Protein AF-A0A9X8VKE9-F1 (afdb_monomer)

Secondary structure (DSSP, 8-state):
-HHHHHHHHHHHHHHTTT-HHHHHHHHHHHHHGGGTTHHHHHHHS-HHHHHHHHHHHHHHHHHHHHHH-TTSTTHHHHHHHHHHHHHHHHHHHHHHH-

Sequence (98 aa):
IWGLALLGVLFKLAFAHRFEALSLVTYLTMGWLSLIVIYQLVTRLEAGGVTLLAIGGVVYTLGVIFYASKRIRFGHAIWHAFVLGGSACHFMAIYLYV

Mean predicted aligned error: 6.65 Å

pLDDT: mean 83.49, std 9.94, range [54.53, 96.0]

Solvent-accessible surface area (backbone atoms only — not comparable to full-atom values): 5315 Å² total; per-residue (Å²): 109,67,70,59,50,51,52,51,51,52,51,45,70,74,48,70,84,82,45,72,67,57,56,52,50,55,54,51,54,59,65,54,51,58,65,80,47,38,69,59,46,63,75,72,34,54,72,67,26,52,48,29,43,53,52,15,52,50,38,38,58,56,19,47,56,34,56,71,38,84,82,47,87,63,17,63,61,53,18,51,51,24,47,50,52,15,47,49,28,44,50,48,21,44,75,77,51,108

Organism: Serratia ma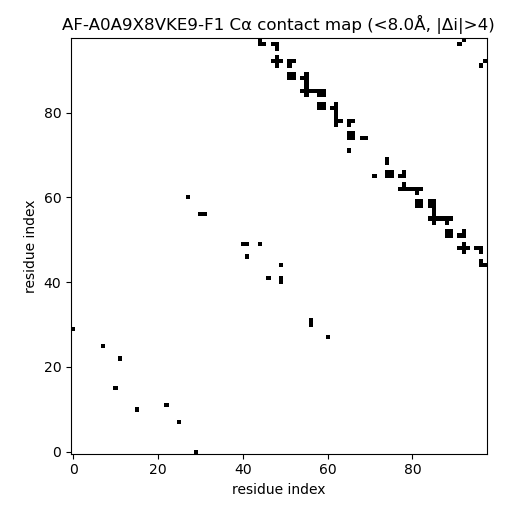rcescens (NCBI:txid615)

Nearest PDB structures (foldseek):
  6o72-assembly1_A  TM=5.296E-01  e=2.032E+00  Parus major
  4hwc-assembly1_A  TM=5.402E-01  e=8.630E+00  Arabidopsis thaliana

Radius of gyration: 15.23 Å; Cα contacts (8 Å, |Δi|>4): 67; chains: 1; bounding box: 30×33×37 Å

InterPro domains:
  IPR004254 AdipoR/Haemolysin-III-related [PF03006] (1-91)

Structure (mmCIF, N/CA/C/O backbone):
data_AF-A0A9X8VKE9-F1
#
_entry.id   AF-A0A9X8VKE9-F1
#
loop_
_atom_site.group_PDB
_atom_site.id
_atom_site.type_symbol
_atom_site.label_atom_id
_atom_site.label_alt_id
_atom_site.label_comp_id
_atom_site.label_asym_id
_atom_site.label_entity_id
_atom_site.label_seq_id
_atom_site.pdbx_PDB_ins_code
_atom_site.Cartn_x
_atom_site.Cartn_y
_atom_site.Cartn_z
_atom_site.occupancy
_atom_site.B_iso_or_equiv
_atom_site.auth_seq_id
_atom_site.auth_comp_id
_atom_site.auth_asym_id
_atom_site.auth_atom_id
_atom_site.pdbx_PDB_model_num
ATOM 1 N N . ILE A 1 1 ? 0.715 -16.436 -1.871 1.00 65.62 1 ILE A N 1
ATOM 2 C CA . ILE A 1 1 ? -0.452 -15.522 -1.751 1.00 65.62 1 ILE A CA 1
ATOM 3 C C . ILE A 1 1 ? -1.720 -16.302 -1.404 1.00 65.62 1 ILE A C 1
ATOM 5 O O . ILE A 1 1 ? -2.210 -16.137 -0.300 1.00 65.62 1 ILE A O 1
ATOM 9 N N . TRP A 1 2 ? -2.189 -17.223 -2.253 1.00 74.81 2 TRP A N 1
ATOM 10 C CA . TRP A 1 2 ? -3.423 -17.993 -2.013 1.00 74.81 2 TRP A CA 1
ATOM 11 C C . TRP A 1 2 ? -3.444 -18.833 -0.723 1.00 74.81 2 TRP A C 1
ATOM 13 O O . TRP A 1 2 ? -4.453 -18.837 -0.031 1.00 74.81 2 TRP A O 1
ATOM 23 N N . GLY A 1 3 ? -2.330 -19.465 -0.329 1.00 77.94 3 GLY A N 1
ATOM 24 C CA . GLY A 1 3 ? -2.252 -20.182 0.957 1.00 77.94 3 GLY A CA 1
ATOM 25 C C . GLY A 1 3 ? -2.382 -19.262 2.182 1.00 77.94 3 GLY A C 1
ATOM 26 O O . GLY A 1 3 ? -3.106 -19.576 3.121 1.00 77.94 3 GLY A O 1
ATOM 27 N N . LEU A 1 4 ? -1.750 -18.082 2.135 1.00 69.69 4 LEU A N 1
ATOM 28 C CA . LEU A 1 4 ? -1.907 -17.028 3.147 1.00 69.69 4 LEU A CA 1
ATOM 29 C C . LEU A 1 4 ? -3.338 -16.474 3.160 1.00 69.69 4 LEU A C 1
ATOM 31 O O . LEU A 1 4 ? -3.877 -16.213 4.231 1.00 69.69 4 LEU A O 1
ATOM 35 N N . ALA A 1 5 ? -3.962 -16.331 1.987 1.00 70.25 5 ALA A N 1
ATOM 36 C CA . ALA A 1 5 ? -5.358 -15.919 1.858 1.00 70.25 5 ALA A CA 1
ATOM 37 C C . ALA A 1 5 ? -6.308 -16.931 2.507 1.00 70.25 5 ALA A C 1
ATOM 39 O O . ALA A 1 5 ? -7.158 -16.537 3.300 1.00 70.25 5 ALA A O 1
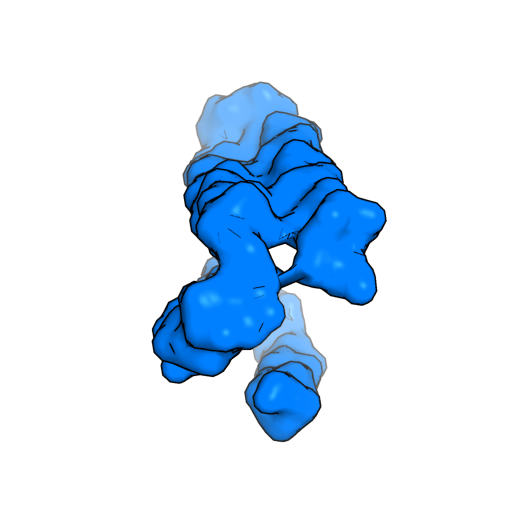ATOM 40 N N . LEU A 1 6 ? -6.119 -18.226 2.241 1.00 80.25 6 LEU A N 1
ATOM 41 C CA . LEU A 1 6 ? -6.934 -19.291 2.821 1.00 80.25 6 LEU A CA 1
ATOM 42 C C . LEU A 1 6 ? -6.803 -19.329 4.350 1.00 80.25 6 LEU A C 1
ATOM 44 O O . LEU A 1 6 ? -7.809 -19.352 5.053 1.00 80.25 6 LEU A O 1
ATOM 48 N N . LEU A 1 7 ? -5.571 -19.254 4.866 1.00 78.62 7 LEU A N 1
ATOM 49 C CA . LEU A 1 7 ? -5.313 -19.149 6.305 1.00 78.62 7 LEU A CA 1
ATOM 50 C C . LEU A 1 7 ? -5.983 -17.912 6.909 1.00 78.62 7 LEU A C 1
ATOM 52 O O . LEU A 1 7 ? -6.665 -18.028 7.923 1.00 78.62 7 LEU A O 1
ATOM 56 N N . GLY A 1 8 ? -5.846 -16.746 6.273 1.00 68.06 8 GLY A N 1
ATOM 57 C CA . GLY A 1 8 ? -6.483 -15.507 6.721 1.00 68.06 8 GLY A CA 1
ATOM 58 C C . GLY A 1 8 ? -8.011 -15.609 6.782 1.00 68.06 8 GLY A C 1
ATOM 59 O O . GLY A 1 8 ? -8.612 -15.181 7.767 1.00 68.06 8 GLY A O 1
ATOM 60 N N . VAL A 1 9 ? -8.641 -16.229 5.779 1.00 76.3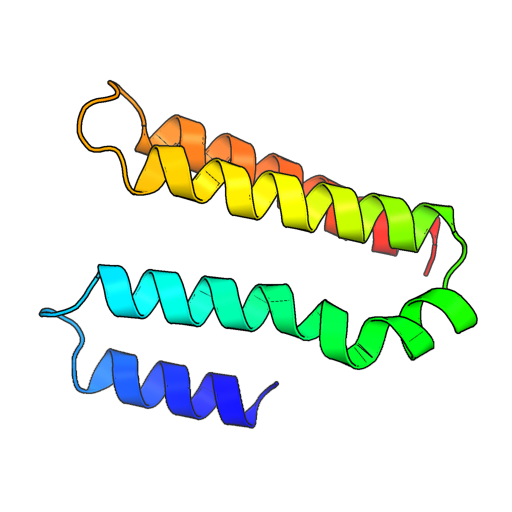8 9 VAL A N 1
ATOM 61 C CA . VAL A 1 9 ? -10.094 -16.474 5.751 1.00 76.38 9 VAL A CA 1
ATOM 62 C C . VAL A 1 9 ? -10.517 -17.426 6.870 1.00 76.38 9 VAL A C 1
ATOM 64 O O . VAL A 1 9 ? -11.458 -17.115 7.599 1.00 76.38 9 VAL A O 1
ATOM 67 N N . LEU A 1 10 ? -9.805 -18.540 7.059 1.00 79.69 10 LEU A N 1
ATOM 68 C CA . LEU A 1 10 ? -10.094 -19.507 8.124 1.00 79.69 10 LEU A CA 1
ATOM 69 C C . LEU A 1 10 ? -9.953 -18.880 9.520 1.00 79.69 10 LEU A C 1
ATOM 71 O O . LEU A 1 10 ? -10.829 -19.057 10.365 1.00 79.69 10 LEU A O 1
ATOM 75 N N . PHE A 1 11 ? -8.907 -18.081 9.748 1.00 71.00 11 PHE A N 1
ATOM 76 C CA . PHE A 1 11 ? -8.728 -17.335 10.997 1.00 71.00 11 PHE A CA 1
ATOM 77 C C . PHE A 1 11 ? -9.850 -16.324 11.233 1.00 71.00 11 PHE A C 1
ATOM 79 O O . PHE A 1 11 ? -10.358 -16.216 12.352 1.00 71.00 11 PHE A O 1
ATOM 86 N N . LYS A 1 12 ? -10.262 -15.596 10.189 1.00 66.06 12 LYS A N 1
ATOM 87 C CA . LYS A 1 12 ? -11.340 -14.607 10.286 1.00 66.06 12 LYS A CA 1
ATOM 88 C C . LYS A 1 12 ? -12.688 -15.267 10.572 1.00 66.06 12 LYS A C 1
ATOM 90 O O . LYS A 1 12 ? -13.457 -14.713 11.345 1.00 66.06 12 LYS A O 1
ATOM 95 N N . LEU A 1 13 ? -12.952 -16.449 10.014 1.00 71.38 13 LEU A N 1
ATOM 96 C CA . LEU A 1 13 ? -14.154 -17.235 10.310 1.00 71.38 13 LEU A CA 1
ATOM 97 C C . LEU A 1 13 ? -14.150 -17.780 11.748 1.00 71.38 13 LEU A C 1
ATOM 99 O O . LEU A 1 13 ? -15.185 -17.758 12.405 1.00 71.38 13 LEU A O 1
ATOM 103 N N . ALA A 1 14 ? -12.994 -18.214 12.260 1.00 70.38 14 ALA A N 1
ATOM 104 C CA . ALA A 1 14 ? -12.880 -18.770 13.610 1.00 70.38 14 ALA A CA 1
ATOM 105 C C . ALA A 1 14 ? -12.885 -17.708 14.733 1.00 70.38 14 ALA A C 1
ATOM 107 O O . ALA A 1 14 ? -13.352 -17.986 15.835 1.00 70.38 14 ALA A O 1
ATOM 108 N N . PHE A 1 15 ? -12.386 -16.490 14.477 1.00 65.38 15 PHE A N 1
ATOM 1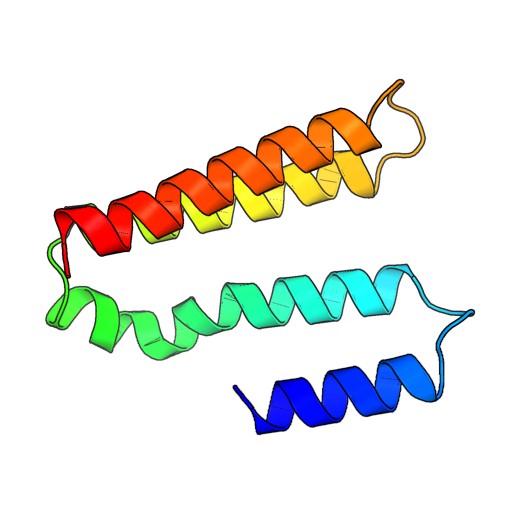09 C CA . PHE A 1 15 ? -12.172 -15.450 15.503 1.00 65.38 15 PHE A CA 1
ATOM 110 C C . PHE A 1 15 ? -12.875 -14.112 15.210 1.00 65.38 15 PHE A C 1
ATOM 112 O O . PHE A 1 15 ? -12.512 -13.079 15.784 1.00 65.38 15 PHE A O 1
ATOM 119 N N . ALA A 1 16 ? -13.900 -14.144 14.351 1.00 55.84 16 ALA A N 1
ATOM 120 C CA . ALA A 1 16 ? -14.554 -13.017 13.674 1.00 55.84 16 ALA A CA 1
ATOM 121 C C . ALA A 1 16 ? -14.858 -11.766 14.518 1.00 55.84 16 ALA A C 1
ATOM 123 O O . ALA A 1 16 ? -14.889 -10.670 13.966 1.00 55.84 16 ALA A O 1
ATOM 124 N N . HIS A 1 17 ? -15.073 -11.896 15.831 1.00 54.53 17 HIS A N 1
ATOM 125 C CA . HIS A 1 17 ? -15.628 -10.807 16.636 1.00 54.53 17 HIS A CA 1
ATOM 126 C C . HIS A 1 17 ? -14.686 -10.184 17.676 1.00 54.53 17 HIS A C 1
ATOM 128 O O . HIS A 1 17 ? -15.013 -9.135 18.227 1.00 54.53 17 HIS A O 1
ATOM 134 N N . ARG A 1 18 ? -13.527 -10.794 17.969 1.00 57.53 18 ARG A N 1
ATOM 135 C CA . ARG A 1 18 ? -12.702 -10.379 19.124 1.00 57.53 18 ARG A CA 1
ATOM 136 C C . ARG A 1 18 ? -11.467 -9.546 18.758 1.00 57.53 18 ARG A C 1
ATOM 138 O O . ARG A 1 18 ? -10.934 -8.863 19.625 1.00 57.53 18 ARG A O 1
ATOM 145 N N . PHE A 1 19 ? -11.021 -9.569 17.497 1.00 63.78 19 PHE A N 1
ATOM 146 C CA . PHE A 1 19 ? -9.726 -8.995 17.103 1.00 63.78 19 PHE A CA 1
ATOM 147 C C . PHE A 1 19 ? -9.761 -8.205 15.781 1.00 63.78 19 PHE A C 1
ATOM 149 O O . PHE A 1 19 ? -9.036 -8.520 14.836 1.00 63.78 19 PHE A O 1
ATOM 156 N N . GLU A 1 20 ? -10.556 -7.132 15.710 1.00 66.06 20 GLU A N 1
ATOM 157 C CA . GLU A 1 20 ? -10.572 -6.210 14.552 1.00 66.06 20 GLU A CA 1
ATOM 158 C C . GLU A 1 20 ? -9.166 -5.697 14.179 1.00 66.06 20 GLU A C 1
ATOM 160 O O . GLU A 1 20 ? -8.817 -5.619 13.001 1.00 66.06 20 GLU A O 1
ATOM 165 N N . ALA A 1 21 ? -8.318 -5.424 15.178 1.00 68.50 21 ALA A N 1
ATOM 166 C CA . ALA A 1 21 ? -6.935 -4.998 14.966 1.00 68.50 21 ALA A CA 1
ATOM 167 C C . ALA A 1 21 ? -6.063 -6.088 14.314 1.00 68.50 21 ALA A C 1
ATOM 169 O O . ALA A 1 21 ? -5.237 -5.782 13.458 1.00 68.50 21 ALA A O 1
ATOM 170 N N . LEU A 1 22 ? -6.270 -7.363 14.661 1.00 66.69 22 LEU A N 1
ATOM 171 C CA . LEU A 1 22 ? -5.532 -8.484 14.068 1.00 66.69 22 LEU A CA 1
ATOM 172 C C . LEU A 1 22 ? -5.922 -8.684 12.597 1.00 66.69 22 LEU A C 1
ATOM 174 O O . LEU A 1 22 ? -5.063 -8.954 11.756 1.00 66.69 22 LEU A O 1
ATOM 178 N N . SER A 1 23 ? -7.205 -8.490 12.266 1.00 68.19 23 SER A N 1
ATOM 179 C CA . SER A 1 23 ? -7.652 -8.498 10.870 1.00 68.19 23 SER A CA 1
ATOM 180 C C . SER A 1 23 ? -6.984 -7.377 10.074 1.00 68.19 23 SER A C 1
ATOM 182 O O . SER A 1 23 ? -6.562 -7.603 8.946 1.00 68.19 23 SER A O 1
ATOM 184 N N . LEU A 1 24 ? -6.848 -6.182 10.647 1.00 75.56 24 LEU A N 1
ATOM 185 C CA . LEU A 1 24 ? -6.187 -5.075 9.963 1.00 75.56 24 LEU A CA 1
ATOM 186 C C . LEU A 1 24 ? -4.688 -5.334 9.743 1.00 75.56 24 LEU A C 1
ATOM 188 O O . LEU A 1 24 ? -4.183 -5.106 8.644 1.00 75.56 24 LEU A O 1
ATOM 192 N N . VAL A 1 25 ? -3.991 -5.867 10.750 1.00 77.31 25 VAL A N 1
ATOM 193 C CA . VAL A 1 25 ? -2.568 -6.226 10.633 1.00 77.31 25 VAL A CA 1
ATOM 194 C C . VAL A 1 25 ? -2.358 -7.294 9.560 1.00 77.31 25 VAL A C 1
ATOM 196 O O . VAL A 1 25 ? -1.456 -7.154 8.743 1.00 77.31 25 VAL A O 1
ATOM 199 N N . THR A 1 26 ? -3.204 -8.327 9.513 1.00 73.31 26 THR A N 1
ATOM 200 C CA . THR A 1 26 ? -3.100 -9.392 8.497 1.00 73.31 26 THR A CA 1
ATOM 201 C C . THR A 1 26 ? -3.343 -8.893 7.070 1.00 73.31 26 THR A C 1
ATOM 203 O O . THR A 1 26 ? -2.659 -9.335 6.150 1.00 73.31 26 THR A O 1
ATOM 206 N N . TYR A 1 27 ? -4.251 -7.935 6.861 1.00 75.81 27 TYR A N 1
ATOM 207 C CA . TYR A 1 27 ? -4.406 -7.302 5.545 1.00 75.81 27 TYR A CA 1
ATOM 208 C C . TYR A 1 27 ? -3.214 -6.412 5.176 1.00 75.81 27 TYR A C 1
ATOM 210 O O . TYR A 1 27 ? -2.772 -6.425 4.026 1.00 75.81 27 TYR A O 1
ATOM 218 N N . LEU A 1 28 ? -2.657 -5.668 6.135 1.00 80.62 28 LEU A N 1
ATOM 219 C CA . LEU A 1 28 ? -1.495 -4.819 5.879 1.00 80.62 28 LEU A CA 1
ATOM 220 C C . LEU A 1 28 ? -0.251 -5.654 5.542 1.00 80.62 28 LEU A C 1
ATOM 222 O O . LEU A 1 28 ? 0.459 -5.334 4.588 1.00 80.62 28 LEU A O 1
ATOM 226 N N . THR A 1 29 ? -0.017 -6.759 6.261 1.00 80.50 29 THR A N 1
ATOM 227 C CA . THR A 1 29 ? 1.094 -7.673 5.958 1.00 80.50 29 THR A CA 1
ATOM 228 C C . THR A 1 29 ? 0.944 -8.309 4.582 1.00 80.50 29 THR A C 1
ATOM 230 O O . THR A 1 29 ? 1.940 -8.426 3.874 1.00 80.50 29 THR A O 1
ATOM 233 N N . MET A 1 30 ? -0.280 -8.647 4.156 1.00 78.31 30 MET A N 1
ATOM 234 C CA . MET A 1 30 ? -0.539 -9.115 2.790 1.00 78.31 30 MET A CA 1
ATOM 235 C C . MET A 1 30 ? -0.153 -8.085 1.726 1.00 78.31 30 MET A C 1
ATOM 237 O O . MET A 1 30 ? 0.457 -8.464 0.727 1.00 78.31 30 MET A O 1
ATOM 241 N N . GLY A 1 31 ? -0.461 -6.803 1.938 1.00 80.31 31 GLY A N 1
ATOM 242 C CA . GLY A 1 31 ? -0.082 -5.734 1.007 1.00 80.31 31 GLY A CA 1
ATOM 243 C C . GLY A 1 31 ? 1.436 -5.566 0.872 1.00 80.31 31 GLY A C 1
ATOM 244 O O . GLY A 1 31 ? 1.947 -5.355 -0.226 1.00 80.31 31 GLY A O 1
ATOM 245 N N . TRP A 1 32 ? 2.171 -5.737 1.971 1.00 83.75 32 TRP A N 1
ATOM 246 C CA . TRP A 1 32 ? 3.631 -5.603 2.006 1.00 83.75 32 TRP A CA 1
ATOM 247 C C . TRP A 1 32 ? 4.393 -6.824 1.463 1.00 83.75 32 TRP A C 1
ATOM 249 O O . TRP A 1 32 ? 5.608 -6.749 1.274 1.00 83.75 32 TRP A O 1
ATOM 259 N N . LEU A 1 33 ? 3.711 -7.929 1.129 1.00 81.69 33 LEU A N 1
ATOM 260 C CA . LEU A 1 33 ? 4.343 -9.088 0.477 1.00 81.69 33 LEU A CA 1
ATOM 261 C C . LEU A 1 33 ? 4.994 -8.731 -0.867 1.00 81.69 33 LEU A C 1
ATOM 263 O O . LEU A 1 33 ? 5.901 -9.435 -1.308 1.00 81.69 33 LEU A O 1
ATOM 267 N N . SER A 1 34 ? 4.573 -7.633 -1.499 1.00 80.00 34 SER A N 1
ATOM 268 C CA . SER A 1 34 ? 5.204 -7.086 -2.704 1.00 80.00 34 SER A CA 1
ATOM 269 C C . SER A 1 34 ? 6.695 -6.773 -2.509 1.00 80.00 34 SER A C 1
ATOM 271 O O . SER A 1 34 ? 7.470 -6.921 -3.453 1.00 80.00 34 SER A O 1
ATOM 273 N N . LEU A 1 35 ? 7.137 -6.444 -1.288 1.00 80.75 35 LEU A N 1
ATOM 274 C CA . LEU A 1 35 ? 8.554 -6.212 -0.995 1.00 80.75 35 LEU A CA 1
ATOM 275 C C . LEU A 1 35 ? 9.406 -7.479 -1.093 1.00 80.75 35 LEU A C 1
ATOM 277 O O . LEU A 1 35 ? 10.578 -7.398 -1.445 1.00 80.75 35 LEU A O 1
ATOM 281 N N . ILE A 1 36 ? 8.830 -8.656 -0.838 1.00 84.31 36 ILE A N 1
ATOM 282 C CA . ILE A 1 36 ? 9.554 -9.934 -0.952 1.00 84.31 36 ILE A CA 1
ATOM 283 C C . ILE A 1 36 ? 9.959 -10.185 -2.407 1.00 84.31 36 ILE A C 1
ATOM 285 O O . ILE A 1 36 ? 11.020 -10.738 -2.686 1.00 84.31 36 ILE A O 1
ATOM 289 N N . VAL A 1 37 ? 9.118 -9.752 -3.345 1.00 82.94 37 VAL A N 1
ATOM 290 C CA . VAL A 1 37 ? 9.333 -9.913 -4.785 1.00 82.94 37 VAL A CA 1
ATOM 291 C C . VAL A 1 37 ? 9.895 -8.650 -5.445 1.00 82.94 37 VAL A C 1
ATOM 293 O O . VAL A 1 37 ? 10.000 -8.610 -6.669 1.00 82.94 37 VAL A O 1
ATOM 296 N N . ILE A 1 38 ? 10.333 -7.646 -4.671 1.00 85.38 38 ILE A N 1
ATOM 297 C CA . ILE A 1 38 ? 10.758 -6.337 -5.198 1.00 85.38 38 ILE A CA 1
ATOM 298 C C . ILE A 1 38 ? 11.874 -6.438 -6.241 1.00 85.38 38 ILE A C 1
ATOM 300 O O . ILE A 1 38 ? 11.853 -5.711 -7.226 1.00 85.38 38 ILE A O 1
ATOM 304 N N . TYR A 1 39 ? 12.809 -7.381 -6.081 1.00 83.56 39 TYR A N 1
ATOM 305 C CA . TYR A 1 39 ? 13.877 -7.609 -7.056 1.00 83.56 39 TYR A CA 1
ATOM 306 C C . TYR A 1 39 ? 13.322 -8.018 -8.429 1.00 83.56 39 TYR A C 1
ATOM 308 O O . TYR A 1 39 ? 13.751 -7.500 -9.457 1.00 83.56 39 TYR A O 1
ATOM 316 N N . GLN A 1 40 ? 12.327 -8.909 -8.450 1.00 83.50 40 GLN A N 1
ATOM 317 C CA . GLN A 1 40 ? 11.650 -9.309 -9.686 1.00 83.50 40 GLN A CA 1
ATOM 318 C C . GLN A 1 40 ? 10.829 -8.151 -10.257 1.00 83.50 40 GLN A C 1
ATOM 320 O O . GLN A 1 40 ? 10.817 -7.962 -11.467 1.00 83.50 40 GLN A O 1
ATOM 325 N N . LEU A 1 41 ? 10.190 -7.340 -9.406 1.00 84.62 41 LEU A N 1
ATOM 326 C CA . LEU A 1 41 ? 9.468 -6.157 -9.873 1.00 84.62 41 LEU A CA 1
ATOM 327 C C . LEU A 1 41 ? 10.404 -5.146 -10.543 1.00 84.62 41 LEU A C 1
ATOM 329 O O . LEU A 1 41 ? 10.132 -4.734 -11.660 1.00 84.62 41 LEU A O 1
ATOM 333 N N . VAL A 1 42 ? 11.523 -4.789 -9.913 1.00 86.88 42 VAL A N 1
ATOM 334 C CA . VAL A 1 42 ? 12.469 -3.788 -10.441 1.00 86.88 42 VAL A CA 1
ATOM 335 C C . VAL A 1 42 ? 13.172 -4.255 -11.716 1.00 86.88 42 VAL A C 1
ATOM 337 O O . VAL A 1 42 ? 13.535 -3.436 -12.552 1.00 86.88 42 VAL A O 1
ATOM 340 N N . THR A 1 43 ? 13.372 -5.562 -11.882 1.00 87.94 43 THR A N 1
ATOM 341 C CA . THR A 1 43 ? 14.026 -6.118 -13.079 1.00 87.94 43 THR A CA 1
ATOM 342 C C . THR A 1 43 ? 13.068 -6.366 -14.244 1.00 87.94 43 THR A C 1
ATOM 344 O O . THR A 1 43 ? 13.528 -6.520 -15.374 1.00 87.94 43 THR A O 1
ATOM 347 N N . ARG A 1 44 ? 11.753 -6.434 -13.994 1.00 86.81 44 ARG A N 1
ATOM 348 C CA . ARG A 1 44 ? 10.732 -6.755 -15.009 1.00 86.81 44 ARG A CA 1
ATOM 349 C C . ARG A 1 44 ? 9.811 -5.592 -15.359 1.00 86.81 44 ARG A C 1
ATOM 351 O O . ARG A 1 44 ? 9.272 -5.597 -16.458 1.00 86.81 44 ARG A O 1
ATOM 358 N N . LEU A 1 45 ? 9.615 -4.641 -14.449 1.00 85.75 45 LEU A N 1
ATOM 359 C CA . LEU A 1 45 ? 8.827 -3.434 -14.677 1.00 85.75 45 LEU A CA 1
ATOM 360 C C . LEU A 1 45 ? 9.738 -2.230 -14.862 1.00 85.75 45 LEU A C 1
ATOM 362 O O . LEU A 1 45 ? 10.793 -2.116 -14.238 1.00 85.75 45 LEU A O 1
ATOM 366 N N . GLU A 1 46 ? 9.275 -1.284 -15.670 1.00 89.56 46 GLU A N 1
ATOM 367 C CA . GLU A 1 46 ? 9.908 0.023 -15.750 1.00 89.56 46 GLU A CA 1
ATOM 368 C C . GLU A 1 46 ? 9.864 0.743 -14.393 1.00 89.56 46 GLU A C 1
ATOM 370 O O . GLU A 1 46 ? 8.952 0.561 -13.576 1.00 89.56 46 GLU A O 1
ATOM 375 N N . ALA A 1 47 ? 10.841 1.626 -14.170 1.00 89.50 47 ALA A N 1
ATOM 376 C CA . ALA A 1 47 ? 10.995 2.356 -12.913 1.00 89.50 47 ALA A CA 1
ATOM 377 C C . ALA A 1 47 ? 9.729 3.135 -12.500 1.00 89.50 47 ALA A C 1
ATOM 379 O O . ALA A 1 47 ? 9.443 3.260 -11.306 1.00 89.50 47 ALA A O 1
ATOM 380 N N . GLY A 1 48 ? 8.942 3.621 -13.466 1.00 90.69 48 GLY A N 1
ATOM 381 C CA . GLY A 1 48 ? 7.686 4.324 -13.205 1.00 90.69 48 GLY A CA 1
ATOM 382 C C . GLY A 1 48 ? 6.610 3.432 -12.573 1.00 90.69 48 GLY A C 1
ATOM 383 O O . GLY A 1 48 ? 5.972 3.843 -11.600 1.00 90.69 48 GLY A O 1
ATOM 384 N N . GLY A 1 49 ? 6.470 2.186 -13.037 1.00 89.75 49 GLY A N 1
ATOM 385 C CA . GLY A 1 49 ? 5.536 1.208 -12.473 1.00 89.75 49 GLY A CA 1
ATOM 386 C C . GLY A 1 49 ? 5.892 0.839 -11.033 1.00 89.75 49 GLY A C 1
ATOM 387 O O . GLY A 1 49 ? 5.032 0.855 -10.150 1.00 89.75 49 GLY A O 1
ATOM 388 N N . VAL A 1 50 ? 7.181 0.610 -10.761 1.00 90.94 50 VAL A N 1
ATOM 389 C CA . VAL A 1 50 ? 7.682 0.357 -9.397 1.00 90.94 50 VAL A CA 1
ATOM 390 C C . VAL A 1 50 ? 7.445 1.561 -8.485 1.0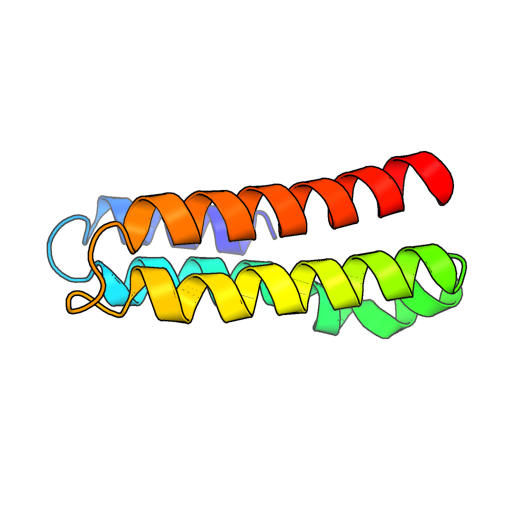0 90.94 50 VAL A C 1
ATOM 392 O O . VAL A 1 50 ? 7.024 1.398 -7.339 1.00 90.94 50 VAL A O 1
ATOM 395 N N . THR A 1 51 ? 7.669 2.775 -8.992 1.00 92.69 51 THR A N 1
ATOM 396 C CA . THR A 1 51 ? 7.449 4.013 -8.232 1.00 92.69 51 THR A CA 1
ATOM 397 C C . THR A 1 51 ? 5.974 4.186 -7.870 1.00 92.69 51 THR A C 1
ATOM 399 O O . THR A 1 51 ? 5.662 4.484 -6.717 1.00 92.69 51 THR A O 1
ATOM 402 N N . LEU A 1 52 ? 5.049 3.936 -8.803 1.00 92.56 52 LEU A N 1
ATOM 403 C CA . LEU A 1 52 ? 3.608 3.979 -8.529 1.00 92.56 52 LEU A CA 1
ATOM 404 C C . LEU A 1 52 ? 3.177 2.925 -7.504 1.00 92.56 52 LEU A C 1
ATOM 406 O O . LEU A 1 52 ? 2.373 3.231 -6.623 1.00 92.56 52 LEU A O 1
ATOM 410 N N . LEU A 1 53 ? 3.734 1.715 -7.573 1.00 91.62 53 LEU A N 1
ATOM 411 C CA . LEU A 1 53 ? 3.516 0.664 -6.574 1.00 91.62 53 LEU A CA 1
ATOM 412 C C . LEU A 1 53 ? 4.008 1.086 -5.183 1.00 91.62 53 LEU A C 1
ATOM 414 O O . LEU A 1 53 ? 3.280 0.929 -4.200 1.00 91.62 53 LEU A O 1
ATOM 418 N N . ALA A 1 54 ? 5.203 1.673 -5.096 1.00 91.88 54 ALA A N 1
ATOM 419 C CA . ALA A 1 54 ? 5.758 2.176 -3.842 1.00 91.88 54 ALA A CA 1
ATOM 420 C C . ALA A 1 54 ? 4.893 3.303 -3.252 1.00 91.88 54 ALA A C 1
ATOM 422 O O . ALA A 1 54 ? 4.515 3.241 -2.079 1.00 91.88 54 ALA A O 1
ATOM 423 N N . ILE A 1 55 ? 4.514 4.292 -4.069 1.00 94.69 55 ILE A N 1
ATOM 424 C CA . ILE A 1 55 ? 3.617 5.381 -3.656 1.00 94.69 55 ILE A CA 1
ATOM 425 C C . ILE A 1 55 ? 2.273 4.810 -3.196 1.00 94.69 55 ILE A C 1
ATOM 427 O O . ILE A 1 55 ? 1.808 5.147 -2.109 1.00 94.69 55 ILE A O 1
ATOM 431 N N . GLY A 1 56 ? 1.676 3.900 -3.968 1.00 93.00 56 GLY A N 1
ATOM 432 C CA . GLY A 1 56 ? 0.412 3.258 -3.621 1.00 93.00 56 GLY A CA 1
ATOM 433 C C . GLY A 1 56 ? 0.474 2.536 -2.273 1.00 93.00 56 GLY A C 1
ATOM 434 O O . GLY A 1 56 ? -0.429 2.699 -1.452 1.00 93.00 56 GLY A O 1
ATOM 435 N N . GLY A 1 57 ? 1.551 1.790 -2.008 1.00 91.31 57 GLY A N 1
ATOM 436 C CA . GLY A 1 57 ? 1.782 1.118 -0.725 1.00 91.31 57 GLY A CA 1
ATOM 437 C C . GLY A 1 57 ? 1.916 2.086 0.457 1.00 91.31 57 GLY A C 1
ATOM 438 O O . GLY A 1 57 ? 1.348 1.844 1.529 1.00 91.31 57 GLY A O 1
ATOM 439 N N . VAL A 1 58 ? 2.599 3.218 0.262 1.00 93.19 58 VAL A N 1
ATOM 440 C CA . VAL A 1 58 ? 2.709 4.278 1.277 1.00 93.19 58 VAL A CA 1
ATOM 441 C C . VAL A 1 58 ? 1.347 4.919 1.548 1.00 93.19 58 VAL A C 1
ATOM 443 O O . VAL A 1 58 ? 0.958 5.033 2.710 1.00 93.19 58 VAL A O 1
ATOM 446 N N . VAL A 1 59 ? 0.587 5.275 0.508 1.00 94.25 59 VAL A N 1
ATOM 447 C CA . VAL A 1 59 ? -0.755 5.872 0.645 1.00 94.25 59 VAL A CA 1
ATOM 448 C C . VAL A 1 59 ? -1.692 4.928 1.409 1.00 94.25 59 VAL A C 1
ATOM 450 O O . VAL A 1 59 ? -2.374 5.364 2.340 1.00 94.25 59 VAL A O 1
ATOM 453 N N . TYR A 1 60 ? -1.671 3.629 1.098 1.00 90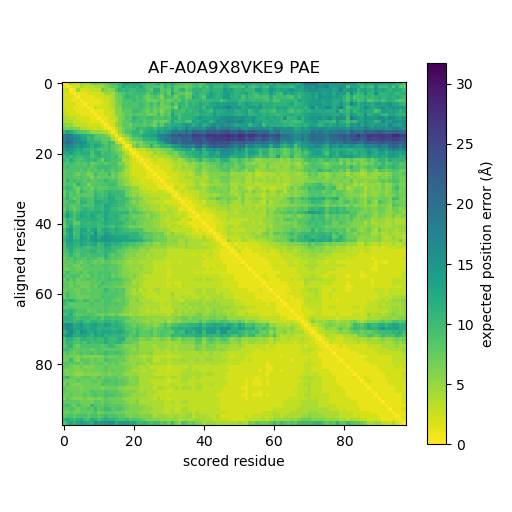.31 60 TYR A N 1
ATOM 454 C CA . TYR A 1 60 ? -2.428 2.619 1.844 1.00 90.31 60 TYR A CA 1
ATOM 455 C C . TYR A 1 60 ? -2.052 2.572 3.328 1.00 90.31 60 TYR A C 1
ATOM 457 O O . TYR A 1 60 ? -2.928 2.549 4.195 1.00 90.31 60 TYR A O 1
ATOM 465 N N . THR A 1 61 ? -0.751 2.581 3.622 1.00 89.50 61 THR A N 1
ATOM 466 C CA . THR A 1 61 ? -0.235 2.501 4.995 1.00 89.50 61 THR A CA 1
ATOM 467 C C . THR A 1 61 ? -0.578 3.762 5.795 1.00 89.50 61 THR A C 1
ATOM 469 O O . THR A 1 61 ? -0.958 3.667 6.960 1.00 89.50 61 THR A O 1
ATOM 472 N N . LEU A 1 62 ? -0.534 4.944 5.173 1.00 91.94 62 LEU A N 1
ATOM 473 C CA . LEU A 1 62 ? -0.962 6.198 5.803 1.00 91.94 62 LEU A CA 1
ATOM 474 C C . LEU A 1 62 ? -2.463 6.208 6.111 1.00 91.94 62 LEU A C 1
ATOM 476 O O . LEU A 1 62 ? -2.864 6.656 7.186 1.00 91.94 62 LEU A O 1
ATOM 480 N N . GLY A 1 63 ? -3.291 5.654 5.221 1.00 88.25 63 GLY A N 1
ATOM 481 C CA . GLY A 1 63 ? -4.730 5.519 5.450 1.00 88.25 63 GLY A CA 1
ATOM 482 C C . GLY A 1 63 ? -5.060 4.782 6.752 1.00 88.25 63 GLY A C 1
ATOM 483 O O . GLY A 1 63 ? -6.000 5.160 7.456 1.00 88.25 63 GLY A O 1
ATOM 484 N N . VAL A 1 64 ? -4.267 3.770 7.117 1.00 88.06 64 VAL A N 1
ATOM 485 C CA . VAL A 1 64 ? -4.462 2.979 8.346 1.00 88.06 64 VAL A CA 1
ATOM 486 C C . VAL A 1 64 ? -4.461 3.853 9.603 1.00 88.06 64 VAL A C 1
ATOM 488 O O . VAL A 1 64 ? -5.219 3.573 10.531 1.00 88.06 64 VAL A O 1
ATOM 491 N N . ILE A 1 65 ? -3.680 4.937 9.632 1.00 88.00 65 ILE A N 1
ATOM 492 C CA . ILE A 1 65 ? -3.626 5.863 10.773 1.00 88.00 65 ILE A CA 1
ATOM 493 C C . ILE A 1 65 ? -5.006 6.494 11.016 1.00 88.00 65 ILE A C 1
ATOM 495 O O . ILE A 1 65 ? -5.464 6.578 12.158 1.00 88.00 65 ILE A O 1
ATOM 499 N N . PHE A 1 66 ? -5.704 6.882 9.944 1.00 87.94 66 PHE A N 1
ATOM 500 C CA . PHE A 1 66 ? -7.047 7.467 10.015 1.00 87.94 66 PHE A CA 1
ATOM 501 C C . PHE A 1 66 ? -8.122 6.438 10.366 1.00 87.94 66 PHE A C 1
ATOM 503 O O . PHE A 1 66 ? -9.076 6.775 11.065 1.00 87.94 66 PHE A O 1
ATOM 510 N N . TYR A 1 67 ? -7.949 5.185 9.940 1.00 84.75 67 TYR A N 1
ATOM 511 C CA . TYR A 1 67 ? -8.826 4.086 10.346 1.00 84.75 67 TYR A CA 1
ATOM 512 C C . TYR A 1 67 ? -8.676 3.749 11.837 1.00 84.75 67 TYR A C 1
ATOM 514 O O . TYR A 1 67 ? -9.668 3.579 12.544 1.00 84.75 67 TYR A O 1
ATOM 522 N N . ALA A 1 68 ? -7.437 3.664 12.330 1.00 83.50 68 ALA A N 1
ATOM 523 C CA . ALA A 1 68 ? -7.148 3.323 13.720 1.00 83.50 68 ALA A CA 1
ATOM 524 C C . ALA A 1 68 ? -7.506 4.463 14.691 1.00 83.50 68 ALA A C 1
ATOM 526 O O . ALA A 1 68 ? -7.863 4.221 15.848 1.00 83.50 68 ALA A O 1
ATOM 527 N N . SER A 1 69 ? -7.432 5.715 14.234 1.00 84.88 69 SER A N 1
ATOM 528 C CA . SER A 1 69 ? -7.739 6.882 15.055 1.00 84.88 69 SER A CA 1
ATOM 529 C C . SER A 1 69 ? -9.246 7.137 15.164 1.00 84.88 69 SER A C 1
ATOM 531 O O . SER A 1 69 ? -9.852 7.813 14.335 1.00 84.88 69 SER A O 1
ATOM 533 N N . LYS A 1 70 ? -9.857 6.691 16.269 1.00 78.62 70 LYS A N 1
ATOM 534 C CA . LYS A 1 70 ? -11.277 6.967 16.582 1.00 78.62 70 LYS A CA 1
ATOM 535 C C . LYS A 1 70 ? -11.570 8.419 16.999 1.00 78.62 70 LYS A C 1
ATOM 537 O O . LYS 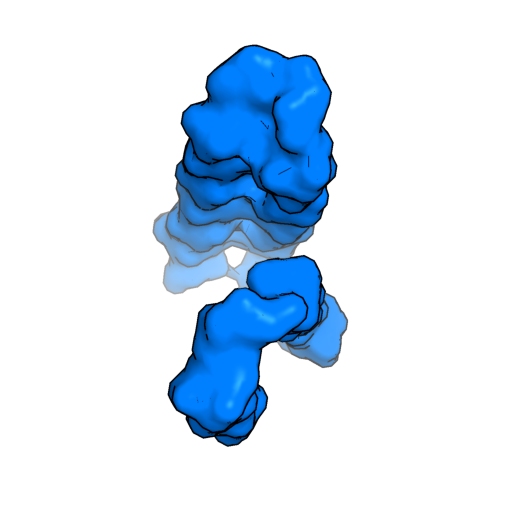A 1 70 ? -12.727 8.767 17.210 1.00 78.62 70 LYS A O 1
ATOM 542 N N . ARG A 1 71 ? -10.544 9.270 17.147 1.00 83.00 71 ARG A N 1
ATOM 543 C CA . ARG A 1 71 ? -10.707 10.679 17.568 1.00 83.00 71 ARG A CA 1
ATOM 544 C C . ARG A 1 71 ? -11.020 11.628 16.410 1.00 83.00 71 ARG A C 1
ATOM 546 O O . ARG A 1 71 ? -11.464 12.747 16.651 1.00 83.00 71 ARG A O 1
ATOM 553 N N . ILE A 1 72 ? -10.760 11.213 15.170 1.00 85.06 72 ILE A N 1
ATOM 554 C CA . ILE A 1 72 ? -10.922 12.061 13.988 1.00 85.06 72 ILE A CA 1
ATOM 555 C C . ILE A 1 72 ? -12.361 11.939 13.484 1.00 85.06 72 ILE A C 1
ATOM 557 O O . ILE A 1 72 ? -12.821 10.854 13.120 1.00 85.06 72 ILE A O 1
ATOM 561 N N . ARG A 1 73 ? -13.083 13.064 13.433 1.00 83.88 73 ARG A N 1
ATOM 562 C CA . ARG A 1 73 ? -14.418 13.116 12.824 1.00 83.88 73 ARG A CA 1
ATOM 563 C C . ARG A 1 73 ? -14.294 12.746 11.341 1.00 83.88 73 ARG A C 1
ATOM 565 O O . ARG A 1 73 ? -13.456 13.303 10.644 1.00 83.88 73 ARG A O 1
ATOM 572 N N . PHE A 1 74 ? -15.114 11.801 10.881 1.00 87.44 74 PHE A N 1
ATOM 573 C CA . PHE A 1 74 ? -15.047 11.215 9.531 1.00 87.44 74 PHE A CA 1
ATOM 574 C C . PHE A 1 74 ? -13.761 10.427 9.206 1.00 87.44 74 PHE A C 1
ATOM 576 O O . PHE A 1 74 ? -13.485 10.185 8.032 1.00 87.44 74 PHE A O 1
ATOM 583 N N . GLY A 1 75 ? -13.008 9.950 10.208 1.00 86.81 75 GLY A N 1
ATOM 584 C CA . GLY A 1 75 ? -11.782 9.163 9.990 1.00 86.81 75 GLY A CA 1
ATOM 585 C C . GLY A 1 75 ? -11.963 7.956 9.057 1.00 86.81 75 GLY A C 1
ATOM 586 O O . GLY A 1 75 ? -11.103 7.684 8.225 1.00 86.81 75 GLY A O 1
ATOM 587 N N . HIS A 1 76 ? -13.128 7.297 9.100 1.00 85.94 76 HIS A N 1
ATOM 588 C CA . HIS A 1 76 ? -13.439 6.181 8.202 1.00 85.94 76 HIS A CA 1
ATOM 589 C C . HIS A 1 76 ? -13.604 6.603 6.729 1.00 85.94 76 HIS A C 1
ATOM 591 O O . HIS A 1 76 ? -13.135 5.908 5.835 1.00 85.94 76 HIS A O 1
ATOM 597 N N . ALA A 1 77 ? -14.227 7.755 6.458 1.00 90.75 77 ALA A N 1
ATOM 598 C CA . ALA A 1 77 ? -14.364 8.272 5.094 1.00 90.75 77 ALA A CA 1
ATOM 599 C C . ALA A 1 77 ? -13.011 8.738 4.534 1.00 90.75 77 ALA A C 1
ATOM 601 O O . ALA A 1 77 ? -12.690 8.472 3.378 1.00 90.75 77 ALA A O 1
ATOM 602 N N . ILE A 1 78 ? -12.190 9.371 5.379 1.00 92.12 78 ILE A N 1
ATOM 603 C CA . ILE A 1 78 ? -10.816 9.747 5.026 1.00 92.12 78 ILE A CA 1
ATOM 604 C C . ILE A 1 78 ? -10.008 8.491 4.688 1.00 92.12 78 ILE A C 1
ATOM 606 O O . ILE A 1 78 ? -9.344 8.454 3.658 1.00 92.12 78 ILE A O 1
ATOM 610 N N . TRP A 1 79 ? -10.120 7.432 5.495 1.00 92.38 79 TRP A N 1
ATOM 611 C CA . TRP A 1 79 ? -9.489 6.145 5.199 1.00 92.38 79 TRP A CA 1
ATOM 612 C C . TRP A 1 79 ? -9.884 5.596 3.821 1.00 92.38 79 TRP A C 1
ATOM 614 O O . TRP A 1 79 ? -8.999 5.204 3.061 1.00 92.38 79 TRP A O 1
ATOM 624 N N . HIS A 1 80 ? -11.171 5.635 3.457 1.00 92.31 80 HIS A N 1
ATOM 625 C CA . HIS A 1 80 ? -11.621 5.228 2.118 1.00 92.31 80 HIS A CA 1
ATOM 626 C C . HIS A 1 80 ? -10.971 6.052 1.000 1.00 92.31 80 HIS A C 1
ATOM 628 O O . HIS A 1 80 ? -10.608 5.490 -0.030 1.00 92.31 80 HIS A O 1
ATOM 634 N N . ALA A 1 81 ? -10.751 7.354 1.202 1.00 94.62 81 ALA A N 1
ATOM 635 C CA . ALA A 1 81 ? -10.050 8.184 0.222 1.00 94.62 81 ALA A CA 1
ATOM 636 C C . ALA A 1 81 ? -8.583 7.751 0.032 1.00 94.62 81 ALA A C 1
ATOM 638 O O . ALA A 1 81 ? -8.112 7.671 -1.102 1.00 94.62 81 ALA A O 1
ATOM 639 N N . PHE A 1 82 ? -7.877 7.399 1.114 1.00 94.38 82 PHE A N 1
ATOM 640 C CA . PHE A 1 82 ? -6.525 6.829 1.024 1.00 94.38 82 PHE A CA 1
ATOM 641 C C . PHE A 1 82 ? -6.523 5.465 0.319 1.00 94.38 82 PHE A C 1
ATOM 643 O O . PHE A 1 82 ? -5.687 5.227 -0.549 1.00 94.38 82 PHE A O 1
ATOM 650 N N . VAL A 1 83 ? -7.478 4.586 0.635 1.00 93.50 83 VAL A N 1
ATOM 651 C CA . VAL A 1 83 ? -7.645 3.287 -0.046 1.00 93.50 83 VAL A CA 1
ATOM 652 C C . VAL A 1 83 ? -7.866 3.477 -1.549 1.00 93.50 83 VAL A C 1
ATOM 654 O O . VAL A 1 83 ? -7.260 2.778 -2.365 1.00 93.50 83 VAL A O 1
ATOM 657 N N . LEU A 1 84 ? -8.693 4.451 -1.930 1.00 95.19 84 LEU A N 1
ATOM 658 C CA . LEU A 1 84 ? -8.986 4.759 -3.326 1.00 95.19 84 LEU A CA 1
ATOM 659 C C . LEU A 1 84 ? -7.768 5.346 -4.051 1.00 95.19 84 LEU A C 1
ATOM 661 O O . LEU A 1 84 ? -7.452 4.907 -5.154 1.00 95.19 84 LEU A O 1
ATOM 665 N N . GLY A 1 85 ? -7.036 6.265 -3.415 1.00 95.69 85 GLY A N 1
ATOM 666 C CA . GLY A 1 85 ? -5.787 6.811 -3.955 1.00 95.69 85 GLY A CA 1
ATOM 667 C C . GLY A 1 85 ? -4.717 5.734 -4.151 1.00 95.69 85 GLY A C 1
ATOM 668 O O . GLY A 1 85 ? -4.134 5.627 -5.229 1.00 95.69 85 GLY A O 1
ATOM 669 N N . GLY A 1 86 ? -4.519 4.870 -3.151 1.00 93.50 86 GLY A N 1
ATOM 670 C CA . GLY A 1 86 ? -3.616 3.726 -3.256 1.00 93.50 86 GLY A CA 1
ATOM 671 C C . GLY A 1 86 ? -4.025 2.773 -4.382 1.00 93.50 86 GLY A C 1
ATOM 672 O O . GLY A 1 86 ? -3.177 2.367 -5.176 1.00 93.50 86 GLY A O 1
ATOM 673 N N . SER A 1 87 ? -5.320 2.459 -4.505 1.00 93.06 87 SER A N 1
ATOM 674 C CA . SER A 1 87 ? -5.860 1.638 -5.603 1.00 93.06 87 SER A CA 1
ATOM 675 C C . SER A 1 87 ? -5.614 2.263 -6.971 1.00 93.06 87 SER A C 1
ATOM 677 O O . SER A 1 87 ? -5.209 1.559 -7.891 1.00 93.06 87 SER A O 1
ATOM 679 N N . ALA A 1 88 ? -5.812 3.576 -7.104 1.00 96.00 88 ALA A N 1
ATOM 680 C CA . ALA A 1 88 ? -5.573 4.297 -8.348 1.00 96.00 88 ALA A CA 1
ATOM 681 C C . ALA A 1 88 ? -4.097 4.228 -8.767 1.00 96.00 88 ALA A C 1
ATOM 683 O O . ALA A 1 88 ? -3.814 3.996 -9.940 1.00 96.00 88 ALA A O 1
ATOM 684 N N . CYS A 1 89 ? -3.154 4.340 -7.823 1.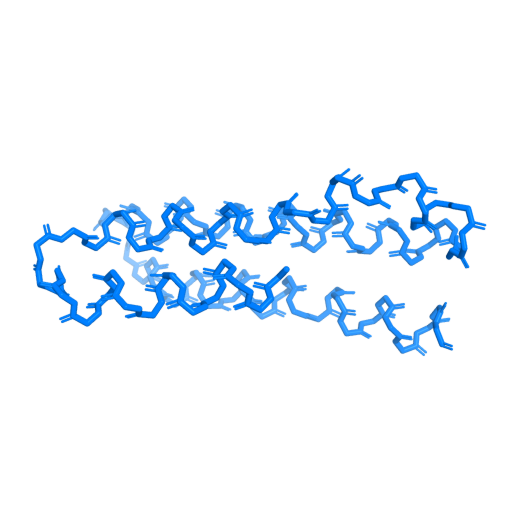00 94.75 89 CYS A N 1
ATOM 685 C CA . CYS A 1 89 ? -1.730 4.146 -8.109 1.00 94.75 89 CYS A CA 1
ATOM 686 C C . CYS A 1 89 ? -1.428 2.728 -8.616 1.00 94.75 89 CYS A C 1
ATOM 688 O O . CYS A 1 89 ? -0.716 2.581 -9.604 1.00 94.75 89 CYS A O 1
ATOM 690 N N . HIS A 1 90 ? -1.992 1.692 -7.983 1.00 91.12 90 HIS A N 1
ATOM 691 C CA . HIS A 1 90 ? -1.809 0.302 -8.423 1.00 91.12 90 HIS A CA 1
ATOM 692 C C . HIS A 1 90 ? -2.436 0.052 -9.798 1.00 91.12 90 HIS A C 1
ATOM 694 O O . HIS A 1 90 ? -1.824 -0.591 -10.647 1.00 91.12 90 HIS A O 1
ATOM 700 N N . PHE A 1 91 ? -3.632 0.592 -10.036 1.00 93.94 91 PHE A N 1
ATOM 701 C CA . PHE A 1 91 ? -4.291 0.526 -11.334 1.00 93.94 91 PHE A CA 1
ATOM 702 C C . PHE A 1 91 ? -3.443 1.196 -12.416 1.00 93.94 91 PHE A C 1
ATOM 704 O O . PHE A 1 91 ? -3.217 0.602 -13.463 1.00 93.94 91 PHE A O 1
ATOM 711 N N . MET A 1 92 ? -2.919 2.392 -12.146 1.00 94.12 92 MET A N 1
ATOM 712 C CA . MET A 1 92 ? -2.080 3.125 -13.090 1.00 94.12 92 MET A CA 1
ATOM 713 C C . MET A 1 92 ? -0.734 2.428 -13.335 1.00 94.12 92 MET A C 1
ATOM 715 O O . MET A 1 92 ? -0.237 2.443 -14.457 1.00 94.12 9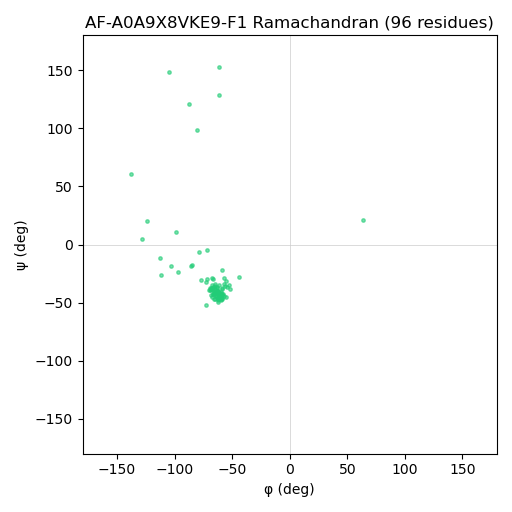2 MET A O 1
ATOM 719 N N . ALA A 1 93 ? -0.164 1.780 -12.312 1.00 92.38 93 ALA A N 1
ATOM 720 C CA . ALA A 1 93 ? 1.043 0.970 -12.457 1.00 92.38 93 ALA A CA 1
ATOM 721 C C . ALA A 1 93 ? 0.830 -0.175 -13.455 1.00 92.38 93 ALA A C 1
ATOM 723 O O . ALA A 1 93 ? 1.701 -0.434 -14.274 1.00 92.38 93 ALA A O 1
ATOM 724 N N . ILE A 1 94 ? -0.335 -0.826 -13.412 1.00 92.44 94 ILE A N 1
ATOM 725 C CA . ILE A 1 94 ? -0.692 -1.873 -14.373 1.00 92.44 94 ILE A CA 1
ATOM 726 C C . ILE A 1 94 ? -0.997 -1.248 -15.737 1.00 92.44 94 ILE A C 1
ATOM 728 O O . ILE A 1 94 ? -0.404 -1.640 -16.724 1.00 92.44 94 ILE A O 1
ATOM 732 N N . TYR A 1 95 ? -1.872 -0.245 -15.795 1.00 94.06 95 TYR A N 1
ATOM 733 C CA . TYR A 1 95 ? -2.351 0.339 -17.051 1.00 94.06 95 TYR A CA 1
ATOM 734 C C . TYR A 1 95 ? -1.247 0.971 -17.916 1.00 94.06 95 TYR A C 1
ATOM 736 O O . TYR A 1 95 ? -1.349 0.946 -19.139 1.00 94.06 95 TYR A O 1
ATOM 744 N N . LEU A 1 96 ? -0.223 1.573 -17.300 1.00 92.19 96 LEU A N 1
ATOM 745 C CA . LEU A 1 96 ? 0.851 2.256 -18.029 1.00 92.19 96 LEU A CA 1
ATOM 746 C C . LEU A 1 96 ? 2.108 1.404 -18.244 1.00 92.19 96 LEU A C 1
ATOM 748 O O . LEU A 1 96 ? 2.878 1.729 -19.141 1.00 92.19 96 LEU A O 1
ATOM 752 N N . TYR A 1 97 ? 2.351 0.379 -17.417 1.00 87.88 97 TYR A N 1
ATOM 753 C CA . TYR A 1 97 ? 3.650 -0.315 -17.369 1.00 87.88 97 TYR A CA 1
ATOM 754 C C . TYR A 1 97 ? 3.565 -1.845 -17.491 1.00 87.88 97 TYR A C 1
ATOM 756 O O . TYR A 1 97 ? 4.593 -2.513 -17.349 1.00 87.88 97 TYR A O 1
ATOM 764 N N . VAL A 1 98 ? 2.375 -2.404 -17.731 1.00 85.69 98 VAL A N 1
ATOM 765 C CA . VAL A 1 98 ? 2.135 -3.835 -17.996 1.00 85.69 98 VAL A CA 1
ATOM 766 C C . VAL A 1 98 ? 1.313 -3.975 -19.268 1.00 85.69 98 VAL A C 1
ATOM 768 O O . VAL A 1 98 ? 1.725 -4.787 -20.122 1.00 85.69 98 VAL A O 1
#

Foldseek 3Di:
DVVLVVVLVVCCVVPVPDCPPVNVVSVLVVLCVCVVCVVVCPVQWDPQLSVLSVVLNVLLVVLVVLVVDPPDDCSVVSSVVSNVSSVVSNVCSVVPID